Protein AF-A0A498LCX0-F1 (afdb_monomer)

Secondary structure (DSSP, 8-state):
-------PPP---THHHHHHHHHHHHHHHHHHHHHHHHHHHHHHHHHHHHHH---HHHHHHHHHHHHHHHHHHHHTT--GGGPPPEEEEETTTEEEEE-HHHHHHHTSHHHHGGGGSBTTGGGGGT-TT---BHHHHHH-

Solvent-accessible surface area (backbone atoms only — not comparable to full-atom values): 8426 Å² total; per-residue (Å²): 133,89,83,88,91,87,83,80,87,77,94,77,73,72,66,62,64,52,52,50,51,51,51,50,52,52,47,50,52,51,49,52,53,51,52,51,53,51,52,53,49,53,53,49,51,50,52,47,52,57,64,69,62,64,46,68,64,61,54,50,51,51,48,51,51,50,53,52,49,51,52,53,33,57,73,70,68,60,65,66,89,78,54,66,69,45,75,43,84,39,99,86,77,40,76,45,76,39,52,48,70,57,50,58,54,51,72,32,72,79,47,50,52,28,64,78,37,49,62,60,56,73,49,30,82,80,37,75,85,48,67,52,30,42,35,63,66,71,73,106

InterPro domains:
  IPR050135 Deoxyguanosinetriphosphate triphosphohydrolase-like [PTHR11373] (86-140)

Foldseek 3Di:
DDDDDDDDDDDDDPPPVVVVVCVVVVVVVVVVVVVVVVVVVVVVVVVVVVVVVPDVVVVVVVVVVVVVVVVVCVVVVVCQVPDAFDWDADPPPGTDTHRVVVVVVCPDPVNVVQQVAQPVPCVCVVPVVSRDTVNSVVRD

Mean predicted aligned error: 18.2 Å

Structure (mmCIF, N/CA/C/O backbone):
data_AF-A0A498LCX0-F1
#
_entry.id   AF-A0A498LCX0-F1
#
loop_
_atom_site.group_PDB
_atom_site.id
_atom_site.type_symbol
_atom_site.label_atom_id
_atom_site.label_alt_id
_atom_site.label_comp_id
_atom_site.label_asym_id
_atom_site.label_entity_id
_atom_site.label_seq_id
_atom_site.pdbx_PDB_ins_code
_atom_site.Cartn_x
_atom_site.Cartn_y
_atom_site.Cartn_z
_atom_site.occupancy
_atom_site.B_iso_or_equiv
_atom_site.auth_seq_id
_atom_site.auth_comp_id
_atom_site.auth_asym_id
_atom_site.auth_atom_id
_atom_site.pdbx_PDB_model_num
ATOM 1 N N . MET A 1 1 ? 71.811 16.532 -16.727 1.00 33.91 1 MET A N 1
ATOM 2 C CA . MET A 1 1 ? 72.214 17.073 -15.406 1.00 33.91 1 MET A CA 1
ATOM 3 C C . MET A 1 1 ? 70.921 17.521 -14.722 1.00 33.91 1 MET A C 1
ATOM 5 O O . MET A 1 1 ? 70.291 18.396 -15.290 1.00 33.91 1 MET A O 1
ATOM 9 N N . VAL A 1 2 ? 70.302 16.800 -13.764 1.00 31.77 2 VAL A N 1
ATOM 10 C CA . VAL A 1 2 ? 70.760 16.374 -12.404 1.00 31.77 2 VAL A CA 1
ATOM 11 C C . VAL A 1 2 ? 70.953 17.670 -11.576 1.00 31.77 2 VAL A C 1
ATOM 13 O O . VAL A 1 2 ? 71.726 18.496 -12.041 1.00 31.77 2 VAL A O 1
ATOM 16 N N . ILE A 1 3 ? 70.276 18.024 -10.459 1.00 35.06 3 ILE A N 1
ATOM 17 C CA . ILE A 1 3 ? 69.844 17.376 -9.178 1.00 35.06 3 ILE A CA 1
ATOM 18 C C . ILE A 1 3 ? 68.768 18.328 -8.537 1.00 35.06 3 ILE A C 1
ATOM 20 O O . ILE A 1 3 ? 68.949 19.533 -8.658 1.00 35.06 3 ILE A O 1
ATOM 24 N N . LEU A 1 4 ? 67.554 17.966 -8.072 1.00 35.47 4 LEU A N 1
ATOM 25 C CA . LEU A 1 4 ? 67.060 17.288 -6.837 1.00 35.47 4 LEU A CA 1
ATOM 26 C C . LEU A 1 4 ? 67.203 18.018 -5.457 1.00 35.47 4 LEU A C 1
ATOM 28 O O . LEU A 1 4 ? 68.308 18.256 -4.996 1.00 35.47 4 LEU A O 1
ATOM 32 N N . TRP A 1 5 ? 66.050 18.171 -4.763 1.00 34.03 5 TRP A N 1
ATOM 33 C CA . TRP A 1 5 ? 65.799 18.227 -3.288 1.00 34.03 5 TRP A CA 1
ATOM 34 C C . TRP A 1 5 ? 66.188 19.495 -2.480 1.00 34.03 5 TRP A C 1
ATOM 36 O O . TRP A 1 5 ? 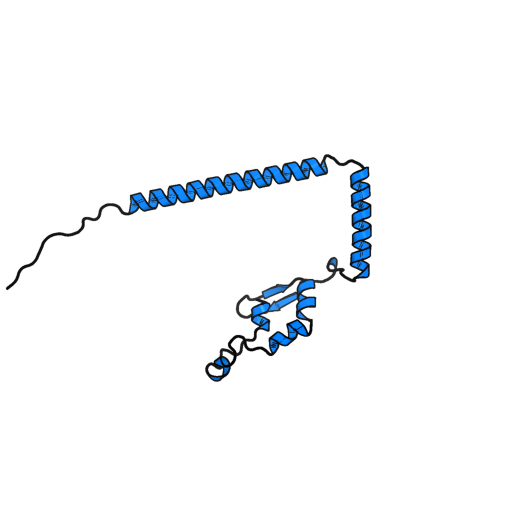67.245 20.058 -2.704 1.00 34.03 5 TRP A O 1
ATOM 46 N N . TRP A 1 6 ? 65.379 20.071 -1.566 1.00 32.50 6 TRP A N 1
ATOM 47 C CA . TRP A 1 6 ? 64.595 19.583 -0.395 1.00 32.50 6 TRP A CA 1
ATOM 48 C C . TRP A 1 6 ? 63.317 20.461 -0.227 1.00 32.50 6 TRP A C 1
ATOM 50 O O . TRP A 1 6 ? 63.342 21.618 -0.623 1.00 32.50 6 TRP A O 1
ATOM 60 N N . SER A 1 7 ? 62.168 20.059 0.328 1.00 33.84 7 SER A N 1
ATOM 61 C CA . SER A 1 7 ? 61.971 19.617 1.714 1.00 33.84 7 SER A CA 1
ATOM 62 C C . SER A 1 7 ? 60.513 19.151 1.919 1.00 33.84 7 SER A C 1
ATOM 64 O O . SER A 1 7 ? 59.589 19.712 1.329 1.00 33.84 7 SER A O 1
ATOM 66 N N . GLN A 1 8 ? 60.312 18.116 2.735 1.00 32.34 8 GLN A N 1
ATOM 67 C CA . GLN A 1 8 ? 59.015 17.492 3.033 1.00 32.34 8 GLN A CA 1
ATOM 68 C C . GLN A 1 8 ? 58.058 18.409 3.823 1.00 32.34 8 GLN A C 1
ATOM 70 O O . GLN A 1 8 ? 58.529 19.210 4.631 1.00 32.34 8 GLN A O 1
ATOM 75 N N . PRO A 1 9 ? 56.724 18.237 3.718 1.00 35.53 9 PRO A N 1
ATOM 76 C CA . PRO A 1 9 ? 55.822 18.708 4.758 1.00 35.53 9 PRO A CA 1
ATOM 77 C C . PRO A 1 9 ? 55.909 17.761 5.961 1.00 35.53 9 PRO A C 1
ATOM 79 O O . PRO A 1 9 ? 55.643 16.562 5.868 1.00 35.53 9 PRO A O 1
ATOM 82 N N . THR A 1 10 ? 56.313 18.319 7.096 1.00 35.12 10 THR A N 1
ATOM 83 C CA . THR A 1 10 ? 56.328 17.663 8.400 1.00 35.12 10 THR A CA 1
ATOM 84 C C . THR A 1 10 ? 54.924 17.239 8.814 1.00 35.12 10 THR A C 1
ATOM 86 O O . THR A 1 10 ? 53.976 18.023 8.776 1.00 35.12 10 THR A O 1
ATOM 89 N N . SER A 1 11 ? 54.811 15.996 9.272 1.00 44.16 11 SER A N 1
ATOM 90 C CA . SER A 1 11 ? 53.667 15.475 10.006 1.00 44.16 11 SER A CA 1
ATOM 91 C C . SER A 1 11 ? 53.486 16.247 11.316 1.00 44.16 11 SER A C 1
ATOM 93 O O . SER A 1 11 ? 54.164 15.968 12.304 1.00 44.16 11 SER A O 1
ATOM 95 N N . THR A 1 12 ? 52.562 17.201 11.352 1.00 39.94 12 THR A N 1
ATOM 96 C CA . THR A 1 12 ? 52.099 17.808 12.606 1.00 39.94 12 THR A CA 1
ATOM 97 C C . THR A 1 12 ? 50.582 17.959 12.596 1.00 39.94 12 THR A C 1
ATOM 99 O O . THR A 1 12 ? 50.030 18.908 12.056 1.00 39.94 12 THR A O 1
ATOM 102 N N . ASN A 1 13 ? 49.949 16.978 13.243 1.00 43.59 13 ASN A N 1
ATOM 103 C CA . ASN A 1 13 ? 48.717 17.071 14.024 1.00 43.59 13 ASN A CA 1
ATOM 104 C C . ASN A 1 13 ? 47.421 17.540 13.322 1.00 43.59 13 ASN A C 1
ATOM 106 O O . ASN A 1 13 ? 46.844 18.569 13.663 1.00 43.59 13 ASN A O 1
ATOM 110 N N . GLN A 1 14 ? 46.883 16.704 12.427 1.00 42.75 14 GLN A N 1
ATOM 111 C CA . GLN A 1 14 ? 45.468 16.773 12.011 1.00 42.75 14 GLN A CA 1
ATOM 112 C C . GLN A 1 14 ? 44.489 16.389 13.147 1.00 42.75 14 GLN A C 1
ATOM 114 O O . GLN A 1 14 ? 43.325 16.782 13.124 1.00 42.75 14 GLN A O 1
ATOM 119 N N . ASN A 1 15 ? 44.976 15.731 14.208 1.00 44.00 15 ASN A N 1
ATOM 120 C CA . ASN A 1 15 ? 44.138 15.224 15.299 1.00 44.00 15 ASN A CA 1
ATOM 121 C C . ASN A 1 15 ? 43.538 16.318 16.200 1.00 44.00 15 ASN A C 1
ATOM 123 O O . ASN A 1 15 ? 42.569 16.056 16.905 1.00 44.00 15 ASN A O 1
ATOM 127 N N . THR A 1 16 ? 44.082 17.538 16.237 1.00 48.31 16 THR A N 1
ATOM 128 C CA . THR A 1 16 ? 43.598 18.589 17.157 1.00 48.31 16 THR A CA 1
ATOM 129 C C . THR A 1 16 ? 42.391 19.370 16.634 1.00 48.31 16 THR A C 1
ATOM 131 O O . THR A 1 16 ? 41.561 19.792 17.434 1.00 48.31 16 THR A O 1
ATOM 134 N N . SER A 1 17 ? 42.240 19.533 15.316 1.00 46.75 17 SER A N 1
ATOM 135 C CA . SER A 1 17 ? 41.090 20.235 14.717 1.00 46.75 17 SER A CA 1
ATOM 136 C C . SER A 1 17 ? 39.864 19.339 14.517 1.00 46.75 17 SER A C 1
ATOM 138 O O . SER A 1 17 ? 38.740 19.835 14.581 1.00 46.75 17 SER A O 1
ATOM 140 N N . GLU A 1 18 ? 40.067 18.035 14.307 1.00 49.56 18 GLU A N 1
ATOM 141 C CA . GLU A 1 18 ? 38.978 17.047 14.251 1.00 49.56 18 GLU A CA 1
ATOM 142 C C . GLU A 1 18 ? 38.424 16.756 15.651 1.00 49.56 18 GLU A C 1
ATOM 144 O O . GLU A 1 18 ? 37.213 16.827 15.837 1.00 49.56 18 GLU A O 1
ATOM 149 N N . ASN A 1 19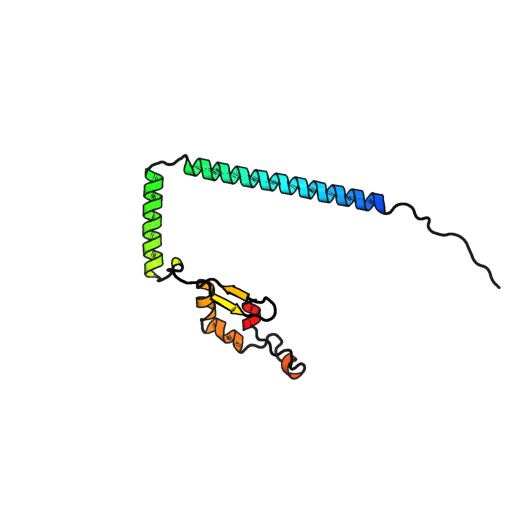 ? 39.286 16.609 16.670 1.00 40.91 19 ASN A N 1
ATOM 150 C CA . ASN A 1 19 ? 38.832 16.471 18.060 1.00 40.91 19 ASN A CA 1
ATOM 151 C C . ASN A 1 19 ? 38.038 17.695 18.547 1.00 40.91 19 ASN A C 1
ATOM 153 O O . ASN A 1 19 ? 37.072 17.539 19.286 1.00 40.91 19 ASN A O 1
ATOM 157 N N . PHE A 1 20 ? 38.401 18.915 18.133 1.00 42.06 20 PHE A N 1
ATOM 158 C CA . PHE A 1 20 ? 37.664 20.117 18.538 1.00 42.06 20 PHE A CA 1
ATOM 159 C C . PHE A 1 20 ? 36.255 20.155 17.918 1.00 42.06 20 PHE A C 1
ATOM 161 O O . PHE A 1 20 ? 35.275 20.376 18.629 1.00 42.06 20 PHE A O 1
ATOM 168 N N . ARG A 1 21 ? 36.129 19.828 16.622 1.00 52.94 21 ARG A N 1
ATOM 169 C CA . ARG A 1 21 ? 34.832 19.726 15.929 1.00 52.94 21 ARG A CA 1
ATOM 170 C C . ARG A 1 21 ? 33.960 18.590 16.462 1.00 52.94 21 ARG A C 1
ATOM 172 O O . ARG A 1 21 ? 32.779 18.814 16.706 1.00 52.94 21 ARG A O 1
ATOM 179 N N . GLU A 1 22 ? 34.533 17.418 16.733 1.00 51.81 22 GLU A N 1
ATOM 180 C CA . GLU A 1 22 ? 33.804 16.304 17.350 1.00 51.81 22 GLU A CA 1
ATOM 181 C C . GLU A 1 22 ? 33.343 16.644 18.771 1.00 51.81 22 GLU A C 1
ATOM 183 O O . GLU A 1 22 ? 32.230 16.294 19.159 1.00 51.81 22 GLU A O 1
ATOM 188 N N . THR A 1 23 ? 34.141 17.377 19.558 1.00 54.91 23 THR A N 1
ATOM 189 C CA . THR A 1 23 ? 33.706 17.823 20.891 1.00 54.91 23 THR A CA 1
ATOM 190 C C . THR A 1 23 ? 32.593 18.868 20.836 1.00 54.91 23 THR A C 1
ATOM 192 O O . THR A 1 23 ? 31.696 18.816 21.680 1.00 54.91 23 THR A O 1
ATOM 195 N N . GLU A 1 24 ? 32.584 19.762 19.842 1.00 56.00 24 GLU A N 1
ATOM 196 C CA . GLU A 1 24 ? 31.497 20.726 19.633 1.00 56.00 24 GLU A CA 1
ATOM 197 C C . GLU A 1 24 ? 30.217 20.054 19.124 1.00 56.00 24 GLU A C 1
ATOM 199 O O . GLU A 1 24 ? 29.150 20.297 19.687 1.00 56.00 24 GLU A O 1
ATOM 204 N N . GLU A 1 25 ? 30.298 19.145 18.148 1.00 56.47 25 GLU A N 1
ATOM 205 C CA . GLU A 1 25 ? 29.143 18.376 17.659 1.00 56.47 25 GLU A CA 1
ATOM 206 C C . GLU A 1 25 ? 28.582 17.443 18.738 1.00 56.47 25 GLU A C 1
ATOM 208 O O . GLU A 1 25 ? 27.367 17.336 18.924 1.00 56.47 25 GLU A O 1
ATOM 213 N N . MET A 1 26 ? 29.452 16.809 19.524 1.00 50.56 26 MET A N 1
ATOM 214 C CA . MET A 1 26 ? 29.050 15.955 20.635 1.00 50.56 26 MET A CA 1
ATOM 215 C C . MET A 1 26 ? 28.494 16.777 21.812 1.00 50.56 26 MET A C 1
ATOM 217 O O . MET A 1 26 ? 27.605 16.296 22.518 1.00 50.56 26 MET A O 1
ATOM 221 N N . SER A 1 27 ? 28.948 18.021 22.009 1.00 56.53 27 SER A N 1
ATOM 222 C CA . SER A 1 27 ? 28.381 18.981 22.970 1.00 56.53 27 SER A CA 1
ATOM 223 C C . SER A 1 27 ? 27.000 19.479 22.522 1.00 56.53 27 SER A C 1
ATOM 225 O O . SER A 1 27 ? 26.040 19.391 23.288 1.00 56.53 27 SER A O 1
ATOM 227 N N . GLN A 1 28 ? 26.844 19.864 21.252 1.00 56.34 28 GLN A N 1
ATOM 228 C CA . GLN A 1 28 ? 25.564 20.266 20.657 1.00 56.34 28 GLN A CA 1
ATOM 229 C C . GLN A 1 28 ? 24.559 19.100 20.607 1.00 56.34 28 GLN A C 1
ATOM 231 O O . GLN A 1 28 ? 23.380 19.281 20.917 1.00 56.34 28 GLN A O 1
ATOM 236 N N . SER A 1 29 ? 25.008 17.873 20.322 1.00 56.56 29 SER A N 1
ATOM 237 C CA . SER A 1 29 ? 24.195 16.647 20.394 1.00 56.56 29 SER A CA 1
ATOM 238 C C . SER A 1 29 ? 23.733 16.349 21.825 1.00 56.56 29 SER A C 1
ATOM 240 O O . SER A 1 29 ? 22.587 15.961 22.052 1.00 56.56 29 SER A O 1
ATOM 242 N N . LYS A 1 30 ? 24.593 16.564 22.829 1.00 58.94 30 LYS A N 1
ATOM 243 C CA . LYS A 1 30 ? 24.223 16.421 24.248 1.00 58.94 30 LYS A CA 1
ATOM 244 C C . LYS A 1 30 ? 23.241 17.507 24.687 1.00 58.94 30 LYS A C 1
ATOM 246 O O . LYS A 1 30 ? 22.301 17.210 25.422 1.00 58.94 30 LYS A O 1
ATOM 251 N N . GLN A 1 31 ? 23.425 18.735 24.213 1.00 58.16 31 GLN A N 1
ATOM 252 C CA . GLN A 1 31 ? 22.577 19.874 24.548 1.00 58.16 31 GLN A CA 1
ATOM 253 C C . GLN A 1 31 ? 21.183 19.735 23.920 1.00 58.16 31 GLN A C 1
ATOM 255 O O . GLN A 1 31 ? 20.195 19.837 24.637 1.00 58.16 31 GLN A O 1
ATOM 260 N N . THR A 1 32 ? 21.089 19.347 22.645 1.00 59.62 32 THR A N 1
ATOM 261 C CA . THR A 1 32 ? 19.813 19.044 21.964 1.00 59.62 32 THR A CA 1
ATOM 262 C C . THR A 1 32 ? 19.081 17.848 22.580 1.00 59.62 32 THR A C 1
ATOM 264 O O . THR A 1 32 ? 17.870 17.914 22.791 1.00 59.62 32 THR A O 1
ATOM 267 N N . LYS A 1 33 ? 19.795 16.776 22.957 1.00 62.78 33 LYS A N 1
ATOM 268 C CA . LYS A 1 33 ? 19.211 15.628 23.681 1.00 62.78 33 LYS A CA 1
ATOM 269 C C . LYS A 1 33 ? 18.674 16.013 25.061 1.00 62.78 33 LYS A C 1
ATOM 271 O O . LYS A 1 33 ? 17.604 15.541 25.441 1.00 62.78 33 LYS A O 1
ATOM 276 N N . LYS A 1 34 ? 19.379 16.884 25.792 1.00 69.44 34 LYS A N 1
ATOM 277 C CA . LYS A 1 34 ? 18.917 17.431 27.077 1.00 69.44 34 LYS A CA 1
ATO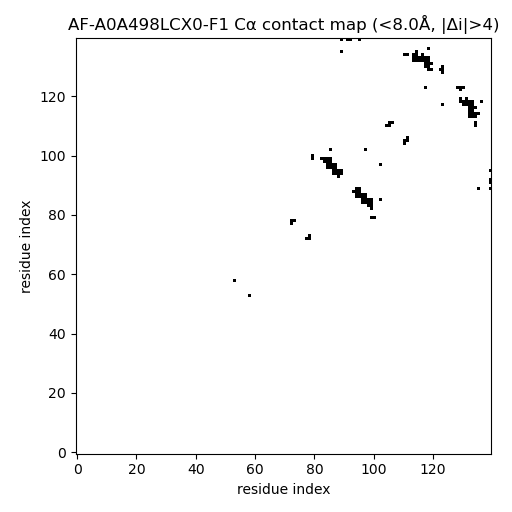M 278 C C . LYS A 1 34 ? 17.650 18.270 26.887 1.00 69.44 34 LYS A C 1
ATOM 280 O O . LYS A 1 34 ? 16.652 18.016 27.550 1.00 69.44 34 LYS A O 1
ATOM 285 N N . THR A 1 35 ? 17.638 19.156 25.891 1.00 73.31 35 THR A N 1
ATOM 286 C CA . THR A 1 35 ? 16.470 19.980 25.550 1.00 73.31 35 THR A CA 1
ATOM 287 C C . THR A 1 35 ? 15.253 19.139 25.146 1.00 73.31 35 THR A C 1
ATOM 289 O O . THR A 1 35 ? 14.138 19.442 25.566 1.00 73.31 35 THR A O 1
ATOM 292 N N . LEU A 1 36 ? 15.430 18.056 24.382 1.00 71.56 36 LEU A N 1
ATOM 293 C CA . LEU A 1 36 ? 14.340 17.138 24.013 1.00 71.56 36 LEU A CA 1
ATOM 294 C C . LEU A 1 36 ? 13.759 16.389 25.222 1.00 71.56 36 LEU A C 1
ATOM 296 O O . LEU A 1 36 ? 12.546 16.175 25.293 1.00 71.56 36 LEU A O 1
ATOM 300 N N . ALA A 1 37 ? 14.604 16.004 26.181 1.00 78.50 37 ALA A N 1
ATOM 301 C CA . ALA A 1 37 ? 14.157 15.376 27.422 1.00 78.50 37 ALA A CA 1
ATOM 302 C C . ALA A 1 37 ? 13.323 16.344 28.281 1.00 78.50 37 ALA A C 1
ATOM 304 O O . ALA A 1 37 ? 12.292 15.945 28.825 1.00 78.50 37 ALA A O 1
ATOM 305 N N . ASP A 1 38 ? 13.712 17.620 28.324 1.00 79.50 38 ASP A N 1
ATOM 306 C CA . ASP A 1 38 ? 12.977 18.669 29.038 1.00 79.50 38 ASP A CA 1
ATOM 307 C C . ASP A 1 38 ? 11.600 18.935 28.401 1.00 79.50 38 ASP A C 1
ATOM 309 O O . ASP A 1 38 ? 10.591 19.005 29.106 1.00 79.50 38 ASP A O 1
ATOM 313 N N . HIS A 1 39 ? 11.519 18.976 27.063 1.00 78.38 39 HIS A N 1
ATOM 314 C CA . HIS A 1 39 ? 10.240 19.097 26.345 1.00 78.38 39 HIS A CA 1
ATOM 315 C C . HIS A 1 39 ? 9.326 17.892 26.599 1.00 78.38 39 HIS A C 1
ATOM 317 O O . HIS A 1 39 ? 8.130 18.053 26.838 1.00 78.38 39 HIS A O 1
ATOM 323 N N . ARG A 1 40 ? 9.883 16.674 26.604 1.00 79.88 40 ARG A N 1
ATOM 324 C CA . ARG A 1 40 ? 9.128 15.454 26.921 1.00 79.88 40 ARG A CA 1
ATOM 325 C C . ARG A 1 40 ? 8.547 15.503 28.333 1.00 79.88 40 ARG A C 1
ATOM 327 O O . ARG A 1 40 ? 7.404 15.093 28.524 1.00 79.88 40 ARG A O 1
ATOM 334 N N . LYS A 1 41 ? 9.317 16.006 29.299 1.00 84.69 41 LYS A N 1
ATOM 335 C CA . LYS A 1 41 ? 8.875 16.161 30.686 1.00 84.69 41 LYS A CA 1
ATOM 336 C C . LYS A 1 41 ? 7.763 17.206 30.803 1.00 84.69 41 LYS A C 1
ATOM 338 O O . LYS A 1 41 ? 6.719 16.904 31.364 1.00 84.69 41 LYS A O 1
ATOM 343 N N . SER A 1 42 ? 7.918 18.363 30.158 1.00 82.62 42 SER A N 1
ATOM 344 C CA . SER A 1 42 ? 6.879 19.402 30.118 1.00 82.62 42 SER A CA 1
ATOM 345 C C . SER A 1 42 ? 5.563 18.903 29.501 1.00 82.62 42 SER A C 1
ATOM 347 O O . SER A 1 42 ? 4.489 19.178 30.031 1.00 82.62 42 SER A O 1
ATOM 349 N N . LEU A 1 43 ? 5.623 18.094 28.436 1.00 82.81 43 LEU A N 1
ATOM 350 C CA . LEU A 1 43 ? 4.435 17.464 27.845 1.00 82.81 43 LEU A CA 1
ATOM 351 C C . LEU A 1 43 ? 3.774 16.443 28.779 1.00 82.81 43 LEU A C 1
ATOM 353 O O . LEU A 1 43 ? 2.549 16.336 28.805 1.00 82.81 43 LEU A O 1
ATOM 357 N N . GLN A 1 44 ? 4.567 15.687 29.542 1.00 86.44 44 GLN A N 1
ATOM 358 C CA . GLN A 1 44 ? 4.046 14.760 30.547 1.00 86.44 44 GLN A CA 1
ATOM 359 C C . GLN A 1 44 ? 3.378 15.504 31.704 1.00 86.44 44 GLN A C 1
ATOM 361 O O . GLN A 1 44 ? 2.307 15.090 32.137 1.00 86.44 44 GLN A O 1
ATOM 366 N N . ASP A 1 45 ? 3.957 16.618 32.144 1.00 85.44 45 ASP A N 1
ATOM 367 C CA . ASP A 1 45 ? 3.397 17.464 33.197 1.00 85.44 45 ASP A CA 1
ATOM 368 C C . ASP A 1 45 ? 2.099 18.148 32.736 1.00 85.44 45 ASP A C 1
ATOM 370 O O . ASP A 1 45 ? 1.129 18.186 33.488 1.00 85.44 45 ASP A O 1
ATOM 374 N N . LEU A 1 46 ? 2.019 18.595 31.476 1.00 79.38 46 LEU A N 1
ATOM 375 C CA . LEU A 1 46 ? 0.780 19.112 30.877 1.00 79.38 46 LEU A CA 1
ATOM 376 C C . LEU A 1 46 ? -0.297 18.034 30.756 1.00 79.38 46 LEU A C 1
ATOM 378 O O . LEU A 1 46 ? -1.454 18.273 31.095 1.00 79.38 46 LEU A O 1
ATOM 382 N N . LYS A 1 47 ? 0.078 16.833 30.304 1.00 82.38 47 LYS A N 1
ATOM 383 C CA . LYS A 1 47 ? -0.838 15.691 30.238 1.00 82.38 47 LYS A CA 1
ATOM 384 C C . LYS A 1 47 ? -1.358 15.326 31.628 1.00 82.38 47 LYS A C 1
ATOM 386 O O . LYS A 1 47 ? -2.550 15.096 31.790 1.00 82.38 47 LYS A O 1
ATOM 391 N N . LYS A 1 48 ? -0.477 15.322 32.627 1.00 82.06 48 LYS A N 1
ATOM 392 C CA . LYS A 1 48 ? -0.816 15.047 34.021 1.00 82.06 48 LYS A CA 1
ATOM 393 C C . LYS A 1 48 ? -1.710 16.137 34.611 1.00 82.06 48 LYS A C 1
ATOM 395 O O . LYS A 1 48 ? -2.719 15.806 35.210 1.00 82.06 48 LYS A O 1
ATOM 400 N N . SER A 1 49 ? -1.410 17.413 34.371 1.00 73.88 49 SER A N 1
ATOM 401 C CA . SER A 1 49 ? -2.252 18.544 34.785 1.00 73.88 49 SER A CA 1
ATOM 402 C C . SER A 1 49 ? -3.645 18.477 34.148 1.00 73.88 49 SER A C 1
ATOM 404 O O . SER A 1 49 ? -4.649 18.699 34.822 1.00 73.88 49 SER A O 1
ATOM 406 N N . TYR A 1 50 ? -3.724 18.083 32.876 1.00 65.69 50 TYR A N 1
ATOM 407 C CA . TYR A 1 50 ? -4.990 17.822 32.197 1.00 65.69 50 TYR A CA 1
ATOM 408 C C . TYR A 1 50 ? -5.752 16.646 32.833 1.00 65.69 50 TYR A C 1
ATOM 410 O O . TYR A 1 50 ? -6.946 16.762 33.104 1.00 65.69 50 TYR A O 1
ATOM 418 N N . GLU A 1 51 ? -5.069 15.540 33.138 1.00 70.31 51 GLU A N 1
ATOM 419 C CA . GLU A 1 51 ? -5.653 14.357 33.787 1.00 70.31 51 GLU A CA 1
ATOM 420 C C . GLU A 1 51 ? -6.048 14.591 35.261 1.00 70.31 51 GLU A C 1
ATOM 422 O O . GLU A 1 51 ? -7.001 13.976 35.739 1.00 70.31 51 GLU A O 1
ATOM 427 N N . GLU A 1 52 ? -5.363 15.486 35.976 1.00 69.12 52 GLU A N 1
ATOM 428 C CA . GLU A 1 52 ? -5.670 15.903 37.354 1.00 69.12 52 GLU A CA 1
ATOM 429 C C . GLU A 1 52 ? -6.829 16.908 37.406 1.00 69.12 52 GLU A C 1
ATOM 431 O O . GLU A 1 52 ? -7.617 16.888 38.350 1.00 6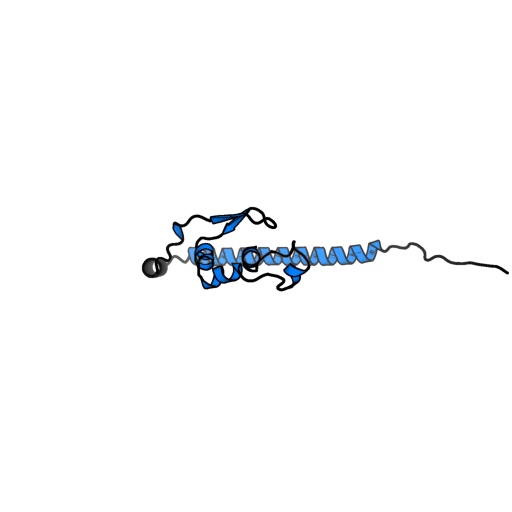9.12 52 GLU A O 1
ATOM 436 N N . SER A 1 53 ? -7.016 17.715 36.356 1.00 62.62 53 SER A N 1
ATOM 437 C CA . SER A 1 53 ? -8.135 18.660 36.195 1.00 62.62 53 SER A CA 1
ATOM 438 C C . SER A 1 53 ? -9.481 17.995 35.874 1.00 62.62 53 SER A C 1
ATOM 440 O O . SER A 1 53 ? -10.320 18.592 35.204 1.00 62.62 53 SER A O 1
ATOM 442 N N . LYS A 1 54 ? -9.672 16.750 36.328 1.00 58.34 54 LYS A N 1
ATOM 443 C CA . LYS A 1 54 ? -10.785 15.820 36.082 1.00 58.34 54 LYS A CA 1
ATOM 444 C C . LYS A 1 54 ? -12.142 16.345 36.591 1.00 58.34 54 LYS A C 1
ATOM 446 O O . LYS A 1 54 ? -12.852 15.671 37.331 1.00 58.34 54 LYS A O 1
ATOM 451 N N . GLU A 1 55 ? -12.547 17.529 36.152 1.00 70.69 55 GLU A N 1
ATOM 452 C CA . GLU A 1 55 ? -13.892 18.056 36.298 1.00 70.69 55 GLU A CA 1
ATOM 453 C C . GLU A 1 55 ? -14.860 17.035 35.682 1.00 70.69 55 GLU A C 1
ATOM 455 O O . GLU A 1 55 ? -14.677 16.632 34.524 1.00 70.69 55 GLU A O 1
ATOM 460 N N . PRO A 1 56 ? -15.860 16.560 36.444 1.00 65.38 56 PRO A N 1
ATOM 461 C CA . PRO A 1 56 ? -16.787 15.533 35.974 1.00 65.38 56 PRO A CA 1
ATOM 462 C C . PRO A 1 56 ? -17.510 15.961 34.688 1.00 65.38 56 PR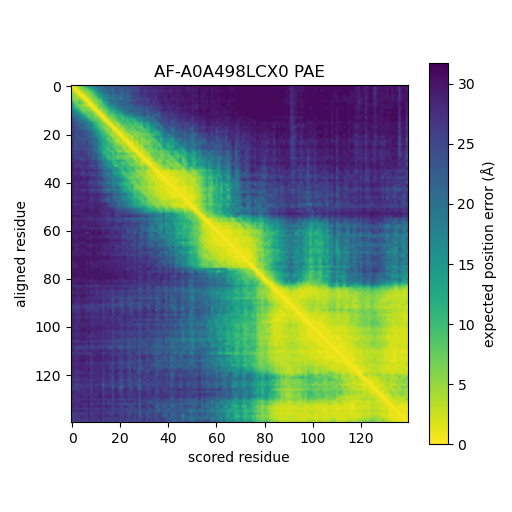O A C 1
ATOM 464 O O . PRO A 1 56 ? -17.798 15.119 33.841 1.00 65.38 56 PRO A O 1
ATOM 467 N N . GLU A 1 57 ? -17.702 17.266 34.485 1.00 72.25 57 GLU A N 1
ATOM 468 C CA . GLU A 1 57 ? -18.296 17.845 33.277 1.00 72.25 57 GLU A CA 1
ATOM 469 C C . GLU A 1 57 ? -17.435 17.627 32.023 1.00 72.25 57 GLU A C 1
ATOM 471 O O . GLU A 1 57 ? -17.943 17.206 30.986 1.00 72.25 57 GLU A O 1
ATOM 476 N N . LYS A 1 58 ? -16.111 17.814 32.105 1.00 73.69 58 LYS A N 1
ATOM 477 C CA . LYS A 1 58 ? -15.201 17.563 30.971 1.00 73.69 58 LYS A CA 1
ATOM 478 C C . LYS A 1 58 ? -15.128 16.081 30.618 1.00 73.69 58 LYS A C 1
ATOM 480 O O . LYS A 1 58 ? -15.012 15.736 29.444 1.00 73.69 58 LYS A O 1
ATOM 485 N N . GLN A 1 59 ? -15.229 15.203 31.616 1.00 73.69 59 GLN A N 1
ATOM 486 C CA . GLN A 1 59 ? -15.302 13.757 31.395 1.00 73.69 59 GLN A CA 1
ATOM 487 C C . GLN A 1 59 ? -16.618 13.355 30.719 1.00 73.69 59 GLN A C 1
ATOM 489 O O . GLN A 1 59 ? -16.595 12.536 29.803 1.00 73.69 59 GLN A O 1
ATOM 494 N N . GLN A 1 60 ? -17.742 13.958 31.121 1.00 81.19 60 GLN A N 1
ATOM 495 C CA . GLN A 1 60 ? -19.037 13.763 30.464 1.00 81.19 60 GLN A CA 1
ATOM 496 C C . GLN A 1 60 ? -19.008 14.247 29.012 1.00 81.19 60 GLN A C 1
ATOM 498 O O . GLN A 1 60 ? -19.394 13.498 28.119 1.00 81.19 60 GLN A O 1
ATOM 503 N N . ILE A 1 61 ? -18.479 15.446 28.754 1.00 85.12 61 ILE A N 1
ATOM 504 C CA . ILE A 1 61 ? -18.331 15.987 27.394 1.00 85.12 61 ILE A CA 1
ATOM 505 C C . ILE A 1 61 ? -17.430 15.083 26.546 1.00 85.12 61 ILE A C 1
ATOM 507 O O . ILE A 1 61 ? -17.775 14.746 25.418 1.00 85.12 61 ILE A O 1
ATOM 511 N N . TRP A 1 62 ? -16.297 14.637 27.092 1.00 79.44 62 TRP A N 1
ATOM 512 C CA . TRP A 1 62 ? -15.404 13.703 26.406 1.00 79.44 62 TRP A CA 1
ATOM 513 C C . TRP A 1 62 ? -16.089 12.376 26.071 1.00 79.44 62 TRP A C 1
ATOM 515 O O . TRP A 1 62 ? -15.845 11.810 25.005 1.00 79.44 62 TRP A O 1
ATOM 525 N N . GLN A 1 63 ? -16.957 11.887 26.959 1.00 85.12 63 GLN A N 1
ATOM 526 C CA . GLN A 1 63 ? -17.722 10.670 26.724 1.00 85.12 63 GLN A CA 1
ATOM 527 C C . GLN A 1 63 ? -18.766 10.863 25.618 1.00 85.12 63 GLN A C 1
ATOM 529 O O . GLN A 1 63 ? -18.826 10.042 24.709 1.00 85.12 63 GLN A O 1
ATOM 534 N N . ILE A 1 64 ? -19.496 11.982 25.623 1.00 90.00 64 ILE A N 1
ATOM 535 C CA . ILE A 1 64 ? -20.452 12.335 24.561 1.00 90.00 64 ILE A CA 1
ATOM 536 C C . ILE A 1 64 ? -19.740 12.434 23.207 1.00 90.00 64 ILE A C 1
ATOM 538 O O . ILE A 1 64 ? -20.166 11.813 22.238 1.00 90.00 64 ILE A O 1
ATOM 542 N N . ILE A 1 65 ? -18.611 13.150 23.146 1.00 90.44 65 ILE A N 1
ATOM 543 C CA . ILE A 1 65 ? -17.817 13.294 21.918 1.00 90.44 65 ILE A CA 1
ATOM 544 C C . ILE A 1 65 ? -17.335 11.929 21.421 1.00 90.44 65 ILE A C 1
ATOM 546 O O . ILE A 1 65 ? -17.415 11.641 20.227 1.00 90.44 65 ILE A O 1
ATOM 550 N N . LYS A 1 66 ? -16.839 11.068 22.318 1.00 89.62 66 LYS A N 1
ATOM 551 C CA . LYS A 1 66 ? -16.455 9.699 21.956 1.00 89.62 66 LYS A CA 1
ATOM 552 C C . LYS A 1 66 ? -17.623 8.929 21.357 1.00 89.62 66 LYS A C 1
ATOM 554 O O . LYS A 1 66 ? -17.434 8.290 20.326 1.00 89.62 66 LYS A O 1
ATOM 559 N N . ASP A 1 67 ? -18.789 8.980 21.987 1.00 89.62 67 ASP A N 1
ATOM 560 C CA . ASP A 1 67 ? -19.963 8.226 21.555 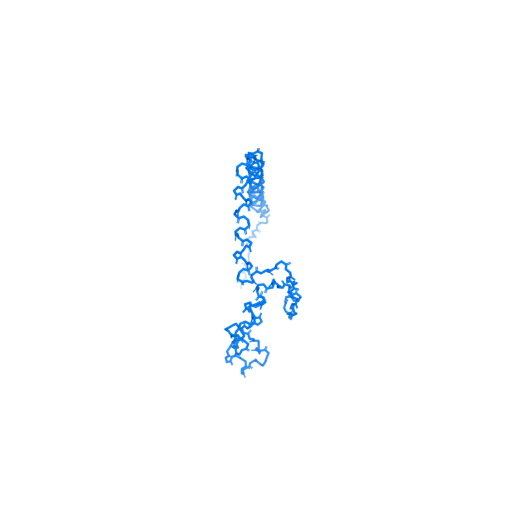1.00 89.62 67 ASP A CA 1
ATOM 561 C C . ASP A 1 67 ? -20.461 8.722 20.186 1.00 89.62 67 ASP A C 1
ATOM 563 O O . ASP A 1 67 ? -20.730 7.914 19.296 1.00 89.62 67 ASP A O 1
ATOM 567 N N . GLU A 1 68 ? -20.475 10.037 19.952 1.00 89.56 68 GLU A N 1
ATOM 568 C CA . GLU A 1 68 ? -20.805 10.610 18.642 1.00 89.56 68 GLU A CA 1
ATOM 569 C C . GLU A 1 68 ? -19.795 10.215 17.559 1.00 89.56 68 GLU A C 1
ATOM 571 O O . GLU A 1 68 ? -20.181 9.793 16.464 1.00 89.56 68 GLU A O 1
ATOM 576 N N . LEU A 1 69 ? -18.495 10.284 17.861 1.00 84.31 69 LEU A N 1
ATOM 577 C CA . LEU A 1 69 ? -17.453 9.847 16.934 1.00 84.31 69 LEU A CA 1
ATOM 578 C C . LEU A 1 69 ? -17.583 8.357 16.609 1.00 84.31 69 LEU A C 1
ATOM 580 O O . LEU A 1 69 ? -17.441 7.975 15.449 1.00 84.31 69 LEU A O 1
ATOM 584 N N . GLN A 1 70 ? -17.902 7.520 17.597 1.00 81.44 70 GLN A N 1
ATOM 585 C CA . GLN A 1 70 ? -18.158 6.093 17.391 1.00 81.44 70 GLN A CA 1
ATOM 586 C C . GLN A 1 70 ? -19.353 5.860 16.458 1.00 81.44 70 GLN A C 1
ATOM 588 O O . GLN A 1 70 ? -19.267 5.042 15.539 1.00 81.44 70 GLN A O 1
ATOM 593 N N . VAL A 1 71 ? -20.448 6.611 16.625 1.00 85.75 71 VAL A N 1
ATOM 594 C CA . VAL A 1 71 ? -21.615 6.547 15.727 1.00 85.75 71 VAL A CA 1
ATOM 595 C C . VAL A 1 71 ? -21.235 6.935 14.298 1.00 85.75 71 VAL A C 1
ATOM 597 O O . VAL A 1 71 ? -21.608 6.238 13.351 1.00 85.75 71 VAL A O 1
ATOM 600 N N . ILE A 1 72 ? -20.467 8.012 14.124 1.00 82.38 72 ILE A N 1
ATOM 601 C CA . ILE A 1 72 ? -20.011 8.476 12.808 1.00 82.38 72 ILE A CA 1
ATOM 602 C C . ILE A 1 72 ? -19.097 7.435 12.152 1.00 82.38 72 ILE A C 1
ATOM 604 O O . ILE A 1 72 ? -19.314 7.067 10.997 1.00 82.38 72 ILE A O 1
ATOM 608 N N . LEU A 1 73 ? -18.108 6.914 12.878 1.00 79.25 73 LEU A N 1
ATOM 609 C CA . LEU A 1 73 ? -17.189 5.891 12.371 1.00 79.25 73 LEU A CA 1
ATOM 610 C C . LEU A 1 73 ? -17.941 4.630 11.932 1.00 79.25 73 LEU A C 1
ATOM 612 O O . LEU A 1 73 ? -17.702 4.113 10.838 1.00 79.25 73 LEU A O 1
ATOM 616 N N . LYS A 1 74 ? -18.917 4.189 12.733 1.00 79.19 74 LYS A N 1
ATOM 617 C CA . LYS A 1 74 ? -19.773 3.043 12.414 1.00 79.19 74 LYS A CA 1
ATOM 618 C C . LYS A 1 74 ? -20.663 3.304 11.197 1.00 79.19 74 LYS A C 1
ATOM 620 O O . LYS A 1 74 ? -20.808 2.421 10.356 1.00 79.19 74 LYS A O 1
ATOM 625 N N . LYS A 1 75 ? -21.206 4.520 11.052 1.00 79.56 75 LYS A N 1
ATOM 626 C CA . LYS A 1 75 ? -22.007 4.940 9.887 1.00 79.56 75 LYS A CA 1
ATOM 627 C C . LYS A 1 75 ? -21.226 4.818 8.577 1.00 79.56 75 LYS A C 1
ATOM 629 O O . LYS A 1 75 ? -21.791 4.396 7.574 1.00 79.56 75 LYS A O 1
ATOM 634 N N . TYR A 1 76 ? -19.935 5.144 8.592 1.00 74.94 76 TYR A N 1
ATOM 635 C CA . TYR A 1 76 ? -19.064 5.012 7.420 1.00 74.94 76 TYR A CA 1
ATOM 636 C C . TYR A 1 76 ? -18.387 3.639 7.302 1.00 74.94 76 TYR A C 1
ATOM 638 O O . TYR A 1 76 ? -17.554 3.451 6.420 1.00 74.94 76 TYR A O 1
ATOM 646 N N . SER A 1 77 ? -18.737 2.667 8.158 1.00 68.25 77 SER A N 1
ATOM 647 C CA . SER A 1 77 ? -18.077 1.351 8.217 1.00 68.25 77 SER A CA 1
ATOM 648 C C . SER A 1 77 ? -16.546 1.453 8.337 1.00 68.25 77 SER A C 1
ATOM 650 O O . SER A 1 77 ? -15.807 0.578 7.880 1.00 68.25 77 SER A O 1
ATOM 652 N N . LEU A 1 78 ? -16.054 2.533 8.953 1.00 64.38 78 LEU A N 1
ATOM 653 C CA . LEU A 1 78 ? -14.636 2.787 9.205 1.00 64.38 78 LEU A CA 1
ATOM 654 C C . LEU A 1 78 ? -14.224 2.129 10.525 1.00 64.38 78 LEU A C 1
ATOM 656 O O . LEU A 1 78 ? -13.663 2.771 11.409 1.00 64.38 78 LEU A O 1
ATOM 660 N N . ASP A 1 79 ? -14.536 0.844 10.678 1.00 62.88 79 ASP A N 1
ATOM 661 C CA . ASP A 1 79 ? -14.180 0.088 11.874 1.00 62.88 79 ASP A CA 1
ATOM 662 C C . ASP A 1 79 ? -12.863 -0.663 11.637 1.00 62.88 79 ASP A C 1
ATOM 664 O O . ASP A 1 79 ? -12.820 -1.861 11.361 1.00 62.88 79 ASP A O 1
ATOM 668 N N . PHE A 1 80 ? -11.756 0.081 11.686 1.00 65.62 80 PHE A N 1
ATOM 669 C CA . PHE A 1 80 ? -10.405 -0.470 11.501 1.00 65.62 80 PHE A CA 1
ATOM 670 C C . PHE A 1 80 ? -9.918 -1.287 12.703 1.00 65.62 80 PHE A C 1
ATOM 672 O O . PHE A 1 80 ? -8.879 -1.932 12.620 1.00 65.62 80 PHE A O 1
ATOM 679 N N . SER A 1 81 ? -10.666 -1.282 13.812 1.00 64.44 81 SER A N 1
ATOM 680 C CA . SER A 1 81 ? -10.311 -1.979 15.053 1.00 64.44 81 SER A CA 1
ATOM 681 C C . SER A 1 81 ? -10.262 -3.504 14.900 1.00 64.44 81 SER A C 1
ATOM 683 O O . SER A 1 81 ? -9.594 -4.187 15.675 1.00 64.44 81 SER A O 1
ATOM 685 N N . LYS A 1 82 ? -10.963 -4.040 13.893 1.00 64.62 82 LYS A N 1
ATOM 686 C CA . LYS A 1 82 ? -11.157 -5.480 13.688 1.00 64.62 82 LYS A CA 1
ATOM 687 C C . LYS A 1 82 ? -10.325 -6.068 12.552 1.00 64.62 82 LYS A C 1
ATOM 689 O O . LYS A 1 82 ? -10.291 -7.287 12.389 1.00 64.62 82 LYS A O 1
ATOM 694 N N . GLU A 1 83 ? -9.689 -5.228 11.745 1.00 71.50 83 GLU A N 1
ATOM 695 C CA . GLU A 1 83 ? -8.973 -5.674 10.557 1.00 71.50 83 GLU A CA 1
ATOM 696 C C . GLU A 1 83 ? -7.503 -5.961 10.898 1.00 71.50 83 GLU A C 1
ATOM 698 O O . GLU A 1 83 ? -6.816 -5.163 11.531 1.00 71.50 83 GLU A O 1
ATOM 703 N N . GLN A 1 84 ? -7.019 -7.140 10.505 1.00 78.12 84 GLN A N 1
ATOM 704 C CA . GLN A 1 84 ? -5.647 -7.564 10.786 1.00 78.12 84 GLN A CA 1
ATOM 705 C C . GLN A 1 84 ? -4.663 -6.908 9.813 1.00 78.12 84 GLN A C 1
ATOM 707 O O . GLN A 1 84 ? -4.972 -6.721 8.635 1.00 78.12 84 GLN A O 1
ATOM 712 N N . MET A 1 85 ? -3.457 -6.604 10.300 1.00 88.12 85 MET A N 1
ATOM 713 C CA . MET A 1 85 ? -2.347 -6.154 9.456 1.00 88.12 85 MET A CA 1
ATOM 714 C C . MET A 1 85 ? -2.088 -7.183 8.353 1.00 88.12 85 MET A C 1
ATOM 716 O O . MET A 1 85 ? -1.944 -8.376 8.629 1.00 88.12 85 MET A O 1
ATOM 720 N N . LYS A 1 86 ? -2.008 -6.727 7.104 1.00 89.50 86 LYS A N 1
ATOM 721 C CA . LYS A 1 86 ? -1.734 -7.602 5.961 1.00 89.50 86 LYS A CA 1
ATOM 722 C C . LYS A 1 86 ? -0.246 -7.581 5.658 1.00 89.50 86 LYS A C 1
ATOM 724 O O . LYS A 1 86 ? 0.327 -6.512 5.472 1.00 89.50 86 LYS A O 1
ATOM 729 N N . ILE A 1 87 ? 0.369 -8.755 5.594 1.00 91.75 87 ILE A N 1
ATOM 730 C CA . ILE A 1 87 ? 1.795 -8.887 5.294 1.00 91.75 87 ILE A CA 1
ATOM 731 C C . ILE A 1 87 ? 1.966 -9.045 3.782 1.00 91.75 87 ILE A C 1
ATOM 733 O O . ILE A 1 87 ? 1.402 -9.957 3.178 1.00 91.75 87 ILE A O 1
ATOM 737 N N . PHE A 1 88 ? 2.743 -8.152 3.180 1.00 91.69 88 PHE A N 1
ATOM 738 C CA . PHE A 1 88 ? 3.188 -8.215 1.794 1.00 91.69 88 PHE A CA 1
ATOM 739 C C . PHE A 1 88 ? 4.642 -8.674 1.745 1.00 91.69 88 PHE A C 1
ATOM 741 O O . PHE A 1 88 ? 5.435 -8.324 2.613 1.00 91.69 88 PHE A O 1
ATOM 748 N N . ASN A 1 89 ? 4.981 -9.473 0.737 1.00 92.12 89 ASN A N 1
ATOM 749 C CA . ASN A 1 89 ? 6.351 -9.905 0.501 1.00 92.12 89 ASN A CA 1
ATOM 750 C C . ASN A 1 89 ? 6.933 -9.110 -0.667 1.00 92.12 89 ASN A C 1
ATOM 752 O O . ASN A 1 89 ? 6.448 -9.235 -1.792 1.00 92.12 89 ASN A O 1
ATOM 756 N N . ASP A 1 90 ? 7.950 -8.311 -0.383 1.00 91.00 90 ASP A N 1
ATOM 757 C CA . ASP A 1 90 ? 8.686 -7.502 -1.341 1.00 91.00 90 ASP A CA 1
ATOM 758 C C . ASP A 1 90 ? 10.155 -7.967 -1.398 1.00 91.00 90 ASP A C 1
ATOM 760 O O . ASP A 1 90 ? 10.773 -8.172 -0.353 1.00 91.00 90 ASP A O 1
ATOM 764 N N . PRO A 1 91 ? 10.752 -8.164 -2.586 1.00 87.19 91 PRO A N 1
ATOM 765 C CA . PRO A 1 91 ? 12.138 -8.618 -2.705 1.00 87.19 91 PRO A CA 1
ATOM 766 C C . PRO A 1 91 ? 13.193 -7.629 -2.182 1.00 87.19 91 PRO A C 1
ATOM 768 O O . PRO A 1 91 ? 14.322 -8.059 -1.950 1.00 87.19 91 PRO A O 1
ATOM 771 N N . ILE A 1 92 ? 12.873 -6.340 -2.007 1.00 90.00 92 ILE A N 1
ATOM 772 C CA . ILE A 1 92 ? 13.819 -5.322 -1.514 1.00 90.00 92 ILE A CA 1
ATOM 773 C C . ILE A 1 92 ? 13.679 -5.154 0.002 1.00 90.00 92 ILE A C 1
ATOM 775 O O . ILE A 1 92 ? 14.675 -5.167 0.725 1.00 90.00 92 ILE A O 1
ATOM 779 N N . HIS A 1 93 ? 12.448 -5.018 0.490 1.00 89.12 93 HIS A N 1
ATOM 780 C CA 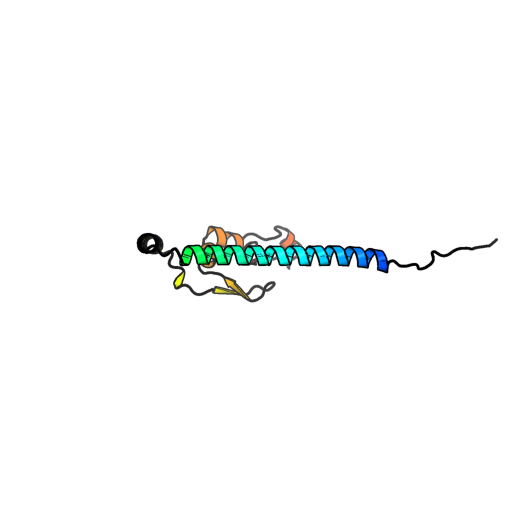. HIS A 1 93 ? 12.152 -4.723 1.894 1.00 89.12 93 HIS A CA 1
ATOM 781 C C . HIS A 1 93 ? 11.775 -5.961 2.728 1.00 89.12 93 HIS A C 1
ATOM 783 O O . HIS A 1 93 ? 11.643 -5.864 3.948 1.00 89.12 93 HIS A O 1
ATOM 789 N N . GLY A 1 94 ? 11.615 -7.132 2.108 1.00 92.12 94 GLY A N 1
ATOM 790 C CA . GLY A 1 94 ? 11.190 -8.363 2.772 1.00 92.12 94 GLY A CA 1
ATOM 791 C C . GLY A 1 94 ? 9.700 -8.343 3.119 1.00 92.12 94 GLY A C 1
ATOM 792 O O . GLY A 1 94 ? 8.846 -8.119 2.265 1.00 92.12 94 GLY A O 1
ATOM 793 N N . HIS A 1 95 ? 9.362 -8.600 4.381 1.00 93.44 95 HIS A N 1
ATOM 794 C CA . HIS A 1 95 ? 7.973 -8.614 4.837 1.00 93.44 95 HIS A CA 1
ATOM 795 C C . HIS A 1 95 ? 7.513 -7.225 5.291 1.00 93.44 95 HIS A C 1
ATOM 797 O O . HIS A 1 95 ? 7.919 -6.740 6.345 1.00 93.44 95 HIS A O 1
ATOM 803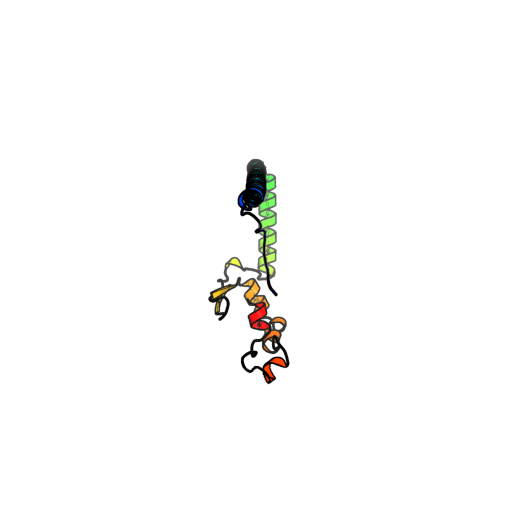 N N . ILE A 1 96 ? 6.606 -6.615 4.528 1.00 93.12 96 ILE A N 1
ATOM 804 C CA . ILE A 1 96 ? 5.996 -5.320 4.840 1.00 93.12 96 ILE A CA 1
ATOM 805 C C . ILE A 1 96 ? 4.613 -5.559 5.454 1.00 93.12 96 ILE A C 1
ATOM 807 O O . ILE A 1 96 ? 3.715 -6.084 4.796 1.00 93.12 96 ILE A O 1
ATOM 811 N N . ALA A 1 97 ? 4.412 -5.161 6.711 1.00 92.62 97 ALA A N 1
ATOM 812 C CA . ALA A 1 97 ? 3.102 -5.205 7.359 1.00 92.62 97 ALA A CA 1
ATOM 813 C C . ALA A 1 97 ? 2.327 -3.905 7.088 1.00 92.62 97 ALA A C 1
ATOM 815 O O . ALA A 1 97 ? 2.710 -2.836 7.559 1.00 92.62 97 ALA A O 1
ATOM 816 N N . LEU A 1 98 ? 1.222 -3.996 6.348 1.00 91.75 98 LEU A N 1
ATOM 817 C CA . LEU A 1 98 ? 0.379 -2.856 5.996 1.00 91.75 98 LEU A CA 1
ATOM 818 C C . LEU A 1 98 ? -0.886 -2.792 6.847 1.00 91.75 98 LEU A C 1
ATOM 820 O O . LEU A 1 98 ? -1.579 -3.792 7.059 1.00 91.75 98 LEU A O 1
ATOM 824 N N . HIS A 1 99 ? -1.218 -1.569 7.266 1.00 90.12 99 HIS A N 1
ATOM 825 C CA . HIS A 1 99 ? -2.466 -1.273 7.955 1.00 90.12 99 HIS A CA 1
ATOM 826 C C . HIS A 1 99 ? -3.671 -1.531 7.034 1.00 90.12 99 HIS A C 1
ATOM 828 O O . HIS A 1 99 ? -3.620 -1.162 5.858 1.00 90.12 99 HIS A O 1
ATOM 834 N N . PRO A 1 100 ? -4.782 -2.085 7.540 1.00 87.62 100 PRO A N 1
ATOM 835 C CA . PRO A 1 100 ? -5.970 -2.381 6.737 1.00 87.62 100 PRO A CA 1
ATOM 836 C C . PRO A 1 100 ? -6.521 -1.204 5.924 1.00 87.62 100 PRO A C 1
ATOM 838 O O . PRO A 1 100 ? -6.969 -1.378 4.793 1.00 87.62 100 PRO A O 1
ATOM 841 N N . LEU A 1 101 ? -6.420 0.019 6.456 1.00 88.44 101 LEU A N 1
ATOM 842 C CA . LEU A 1 101 ? -6.750 1.242 5.713 1.00 88.44 101 LEU A CA 1
ATOM 843 C C . LEU A 1 101 ? -5.932 1.373 4.420 1.00 88.44 101 LEU A C 1
ATOM 845 O O . LEU A 1 101 ? -6.490 1.684 3.371 1.00 88.44 101 LEU A O 1
ATOM 849 N N . LEU A 1 102 ? -4.624 1.114 4.486 1.00 90.06 102 LEU A N 1
ATOM 850 C CA . LEU A 1 102 ? -3.749 1.159 3.316 1.00 90.06 102 LEU A CA 1
ATOM 851 C C . LEU A 1 102 ? -4.107 0.046 2.338 1.00 90.06 102 LEU A C 1
ATOM 853 O O . LEU A 1 102 ? -4.152 0.292 1.141 1.00 90.06 102 LEU A O 1
ATOM 857 N N . VAL A 1 103 ? -4.442 -1.146 2.837 1.00 90.38 103 VAL A N 1
ATOM 858 C CA . VAL A 1 103 ? -4.903 -2.259 1.994 1.00 90.38 103 VAL A CA 1
ATOM 859 C C . VAL A 1 103 ? -6.160 -1.869 1.215 1.00 90.38 103 VAL A C 1
ATOM 861 O O . VAL A 1 103 ? -6.202 -2.070 0.006 1.00 90.38 103 VAL A O 1
ATOM 864 N N . LYS A 1 104 ? -7.140 -1.223 1.860 1.00 89.62 104 LYS A N 1
ATOM 865 C CA . LYS A 1 104 ? -8.344 -0.720 1.177 1.00 89.62 104 LYS A CA 1
ATOM 866 C C . LYS A 1 104 ? -8.018 0.305 0.093 1.00 89.62 104 LYS A C 1
ATOM 868 O O . LYS A 1 104 ? -8.632 0.268 -0.967 1.00 89.62 104 LYS A O 1
ATOM 873 N N . ILE A 1 105 ? -7.057 1.199 0.337 1.00 91.81 105 ILE A N 1
ATOM 874 C CA . ILE A 1 105 ? -6.592 2.171 -0.667 1.00 91.81 105 ILE A CA 1
ATOM 875 C C . ILE A 1 105 ? -5.894 1.449 -1.827 1.00 91.81 105 ILE A C 1
ATOM 877 O O . ILE A 1 105 ? -6.158 1.752 -2.990 1.00 91.81 105 ILE A O 1
ATOM 881 N N . ILE A 1 106 ? -5.045 0.468 -1.525 1.00 92.81 106 ILE A N 1
ATOM 882 C CA . ILE A 1 106 ? -4.330 -0.339 -2.518 1.00 92.81 106 ILE A CA 1
ATOM 883 C C . ILE A 1 106 ? -5.310 -1.123 -3.393 1.00 92.81 106 ILE A C 1
ATOM 885 O O . ILE A 1 106 ? -5.097 -1.233 -4.598 1.00 92.81 106 ILE A O 1
ATOM 889 N N . ASP A 1 107 ? -6.404 -1.624 -2.821 1.00 91.75 107 ASP A N 1
ATOM 890 C CA . ASP A 1 107 ? -7.437 -2.391 -3.525 1.00 91.75 107 ASP A CA 1
ATOM 891 C C . ASP A 1 107 ? -8.378 -1.519 -4.384 1.00 91.75 107 ASP A C 1
ATOM 893 O O . ASP A 1 107 ? -9.267 -2.037 -5.061 1.00 91.75 107 ASP A O 1
ATOM 897 N N . THR A 1 108 ? -8.166 -0.201 -4.444 1.00 94.75 108 THR A N 1
ATOM 898 C CA . THR A 1 108 ? -8.908 0.675 -5.363 1.00 94.75 108 THR A CA 1
ATOM 899 C C . THR A 1 108 ? -8.417 0.542 -6.813 1.00 94.75 108 THR A C 1
ATOM 901 O O . THR A 1 108 ? -7.214 0.393 -7.058 1.00 94.75 108 THR A O 1
ATOM 904 N N . PRO A 1 109 ? -9.299 0.663 -7.827 1.00 95.06 109 PRO A N 1
ATOM 905 C CA . PRO A 1 109 ? -8.893 0.560 -9.233 1.00 95.06 109 PRO A CA 1
ATOM 906 C C . PRO A 1 109 ? -7.876 1.639 -9.639 1.00 95.06 109 PRO A C 1
ATOM 908 O O . PRO A 1 109 ? -7.032 1.410 -10.506 1.00 95.06 109 PRO A O 1
ATOM 911 N N . GLN A 1 110 ? -7.912 2.805 -8.989 1.00 95.44 110 GLN A N 1
ATOM 912 C CA . GLN A 1 110 ? -6.973 3.899 -9.227 1.00 95.44 110 GLN A CA 1
ATOM 913 C C . GLN A 1 110 ? -5.545 3.500 -8.849 1.00 95.44 110 GLN A C 1
ATOM 915 O O . GLN A 1 110 ? -4.619 3.792 -9.609 1.00 95.44 110 GLN A O 1
ATOM 920 N N . PHE A 1 111 ? -5.376 2.810 -7.718 1.00 95.56 111 PHE A N 1
ATOM 921 C CA . PHE A 1 111 ? -4.076 2.326 -7.265 1.00 95.56 111 PHE A CA 1
ATOM 922 C C . PHE A 1 111 ? -3.643 1.068 -8.030 1.00 95.56 111 PHE A C 1
ATOM 924 O O . PHE A 1 111 ? -2.504 0.975 -8.486 1.00 95.56 111 PHE A O 1
ATOM 931 N N . GLN A 1 112 ? -4.564 0.135 -8.292 1.00 95.44 112 GLN A N 1
ATOM 932 C CA . GLN A 1 112 ? -4.283 -1.072 -9.086 1.00 95.44 112 GLN A CA 1
ATOM 933 C C . GLN A 1 112 ? -3.835 -0.749 -10.523 1.00 95.44 112 GLN A C 1
ATOM 935 O O . GLN A 1 112 ? -3.073 -1.515 -11.118 1.00 95.44 112 GLN A O 1
ATOM 940 N N . ARG A 1 113 ? -4.209 0.418 -11.075 1.00 96.62 113 ARG A N 1
ATOM 941 C CA . ARG A 1 113 ? -3.696 0.915 -12.366 1.00 96.62 113 ARG A CA 1
ATOM 942 C C . ARG A 1 113 ? -2.165 0.945 -12.417 1.00 96.62 113 ARG A C 1
ATOM 944 O O . ARG A 1 113 ? -1.593 0.675 -13.472 1.00 96.62 113 ARG A O 1
ATOM 951 N N . LEU A 1 114 ? -1.502 1.218 -11.290 1.00 95.12 114 LEU A N 1
ATOM 952 C CA . LEU A 1 114 ? -0.041 1.305 -11.200 1.00 95.12 114 LEU A CA 1
ATOM 953 C C . LEU A 1 114 ? 0.667 -0.012 -11.554 1.00 95.12 114 LEU A C 1
ATOM 955 O O . LEU A 1 114 ? 1.839 0.021 -11.921 1.00 95.12 114 LEU A O 1
ATOM 959 N N . ARG A 1 115 ? -0.033 -1.159 -11.525 1.00 94.25 115 ARG A N 1
ATOM 960 C CA . ARG A 1 115 ? 0.521 -2.455 -11.965 1.00 94.25 115 ARG A CA 1
ATOM 961 C C . ARG A 1 115 ? 0.867 -2.493 -13.450 1.00 94.25 115 ARG A C 1
ATOM 963 O O . ARG A 1 115 ? 1.720 -3.271 -13.855 1.00 94.25 115 ARG A O 1
ATOM 970 N N . HIS A 1 116 ? 0.222 -1.653 -14.253 1.00 92.50 116 HIS A N 1
ATOM 971 C CA . HIS A 1 116 ? 0.421 -1.600 -15.701 1.00 92.50 116 HIS A CA 1
ATOM 972 C C . HIS A 1 116 ? 1.406 -0.500 -16.118 1.00 92.50 116 HIS A C 1
ATOM 974 O O . HIS A 1 116 ? 1.718 -0.362 -17.298 1.00 92.50 116 HIS A O 1
ATOM 980 N N . LEU A 1 117 ? 1.900 0.294 -15.163 1.00 93.12 117 LEU A N 1
ATOM 981 C CA . LEU A 1 117 ? 2.845 1.373 -15.420 1.00 93.12 117 LEU A CA 1
ATOM 982 C C . LEU A 1 117 ? 4.255 0.917 -15.060 1.00 93.12 117 LEU A C 1
ATOM 984 O O . LEU A 1 117 ? 4.587 0.757 -13.886 1.00 93.12 117 LEU A O 1
ATOM 988 N N . LYS A 1 118 ? 5.098 0.750 -16.082 1.00 92.50 118 LYS A N 1
ATOM 989 C CA . LYS A 1 118 ? 6.520 0.440 -15.909 1.00 92.50 118 LYS A CA 1
ATOM 990 C C . LYS A 1 118 ? 7.218 1.568 -15.159 1.00 92.50 118 LYS A C 1
ATOM 992 O O . LYS A 1 118 ? 7.055 2.734 -15.516 1.00 92.50 118 LYS A O 1
ATOM 997 N N . GLN A 1 119 ? 8.026 1.227 -14.156 1.00 91.75 119 GLN A N 1
ATOM 998 C CA . GLN A 1 119 ? 8.785 2.215 -13.385 1.00 91.75 119 GLN A CA 1
ATOM 999 C C . GLN A 1 119 ? 9.694 3.045 -14.300 1.00 91.75 119 GLN A C 1
ATOM 1001 O O . GLN A 1 119 ? 9.693 4.275 -14.219 1.00 91.75 119 GLN A O 1
ATOM 1006 N N . LEU A 1 120 ? 10.420 2.358 -15.190 1.00 92.00 120 LEU A N 1
ATOM 1007 C CA . LEU A 1 120 ? 11.423 2.930 -16.095 1.00 92.00 120 LEU A CA 1
ATOM 1008 C C . LEU A 1 120 ? 10.948 3.038 -17.560 1.00 92.00 120 LEU A C 1
ATOM 1010 O O . LEU A 1 120 ? 11.759 3.257 -18.461 1.00 92.00 120 LEU A O 1
ATOM 1014 N N . GLY A 1 121 ? 9.645 2.881 -17.821 1.00 90.44 121 GLY A N 1
ATOM 1015 C CA . GLY A 1 121 ? 9.059 3.038 -19.158 1.00 90.44 121 GLY A CA 1
ATOM 1016 C C . GLY A 1 121 ? 9.695 2.128 -20.218 1.00 90.44 121 GLY A C 1
ATOM 1017 O O . GLY A 1 121 ? 9.739 0.910 -20.057 1.00 90.44 121 GLY A O 1
ATOM 1018 N N . GLY A 1 122 ? 10.198 2.730 -21.301 1.00 87.56 122 GLY A N 1
ATOM 1019 C CA . GLY A 1 122 ? 10.821 2.022 -22.429 1.00 87.56 122 GLY A CA 1
ATOM 1020 C C . GLY A 1 122 ? 12.151 1.335 -22.102 1.00 87.56 122 GLY A C 1
ATOM 1021 O O . GLY A 1 122 ? 12.592 0.482 -22.865 1.00 87.56 122 GLY A O 1
ATOM 1022 N N . THR A 1 123 ? 12.761 1.636 -20.952 1.00 88.88 123 THR A N 1
ATOM 1023 C CA . THR A 1 123 ? 14.018 1.009 -20.503 1.00 88.88 123 THR A CA 1
ATOM 1024 C C . THR A 1 123 ? 13.901 -0.514 -20.392 1.00 88.88 123 THR A C 1
ATOM 1026 O O . THR A 1 123 ? 14.879 -1.218 -20.625 1.00 88.88 123 THR A O 1
ATOM 1029 N N . TYR A 1 124 ? 12.699 -1.039 -20.127 1.00 88.06 124 TYR A N 1
ATOM 1030 C CA . TYR A 1 124 ? 12.416 -2.479 -20.121 1.00 88.06 124 TYR A CA 1
ATOM 1031 C C . TYR A 1 124 ? 12.710 -3.174 -21.467 1.00 88.06 124 TYR A C 1
ATOM 1033 O O . TYR A 1 124 ? 13.047 -4.354 -21.483 1.00 88.06 124 TYR A O 1
ATOM 1041 N N . LEU A 1 125 ? 12.624 -2.452 -22.593 1.00 87.38 125 LEU A N 1
ATOM 1042 C CA . LEU A 1 125 ? 12.912 -3.003 -23.925 1.00 87.38 125 LEU A CA 1
ATOM 1043 C C . LEU A 1 125 ? 14.410 -3.244 -24.154 1.00 87.38 125 LEU A C 1
ATOM 1045 O O . LEU A 1 125 ? 14.775 -4.069 -24.985 1.00 87.38 125 LEU A O 1
ATOM 1049 N N . VAL A 1 126 ? 15.268 -2.522 -23.430 1.00 91.00 126 VAL A N 1
ATOM 1050 C CA . VAL A 1 126 ? 16.733 -2.635 -23.517 1.00 91.00 126 VAL A CA 1
ATOM 1051 C C . VAL A 1 126 ? 17.272 -3.506 -22.384 1.00 91.00 126 VAL A C 1
ATOM 1053 O O . VAL A 1 126 ? 18.169 -4.319 -22.588 1.00 91.00 126 VAL A O 1
ATOM 1056 N N . TYR A 1 127 ? 16.696 -3.366 -21.190 1.00 89.81 127 TYR A N 1
ATOM 1057 C CA . TYR A 1 127 ? 17.081 -4.102 -19.995 1.00 89.81 127 TYR A CA 1
ATOM 1058 C C . TYR A 1 127 ? 15.909 -4.971 -19.525 1.00 89.81 127 TYR A C 1
ATOM 1060 O O . TYR A 1 127 ? 15.022 -4.469 -18.831 1.00 89.81 127 TYR A O 1
ATOM 1068 N N . PRO A 1 128 ? 15.905 -6.284 -19.823 1.00 83.94 128 PRO A N 1
ATOM 1069 C CA . PRO A 1 128 ? 14.785 -7.156 -19.465 1.00 83.94 128 PRO A CA 1
ATOM 1070 C C . PRO A 1 128 ? 14.578 -7.275 -17.945 1.00 83.94 128 PRO A C 1
ATOM 1072 O O . PRO A 1 128 ? 13.468 -7.549 -17.498 1.00 83.94 128 PRO A O 1
ATOM 1075 N N . GLY A 1 129 ? 15.617 -7.005 -17.140 1.00 85.88 129 GLY A N 1
ATOM 1076 C CA . GLY A 1 129 ? 15.526 -6.933 -15.675 1.00 85.88 129 GLY A CA 1
ATOM 1077 C C . GLY A 1 129 ? 14.806 -5.685 -15.138 1.00 85.88 129 GLY A C 1
ATOM 1078 O O . GLY A 1 129 ? 14.395 -5.659 -13.982 1.00 85.88 129 GLY A O 1
ATOM 1079 N N . ALA A 1 130 ? 14.585 -4.656 -15.962 1.00 87.88 130 ALA A N 1
ATOM 1080 C CA . ALA A 1 130 ? 13.835 -3.453 -15.599 1.00 87.88 130 ALA A CA 1
ATOM 1081 C C . ALA A 1 130 ? 12.311 -3.649 -15.744 1.00 87.88 130 ALA A C 1
ATOM 1083 O O . ALA A 1 130 ? 11.596 -2.768 -16.218 1.00 87.88 130 ALA A O 1
ATOM 1084 N N . SER A 1 131 ? 11.800 -4.823 -15.366 1.00 89.44 131 SER A N 1
ATOM 1085 C CA . SER A 1 131 ? 10.389 -5.197 -15.528 1.00 89.44 131 SER A CA 1
ATOM 1086 C C . SER A 1 131 ? 9.464 -4.644 -14.444 1.00 89.44 131 SER A C 1
ATOM 1088 O O . SER A 1 131 ? 8.244 -4.796 -14.575 1.00 89.44 131 SER A O 1
ATOM 1090 N N . HIS A 1 132 ? 10.039 -4.026 -13.408 1.00 91.44 132 HIS A N 1
ATOM 1091 C CA . HIS A 1 132 ? 9.337 -3.541 -12.229 1.00 91.44 132 HIS A CA 1
ATOM 1092 C C . HIS A 1 132 ? 8.351 -2.409 -12.557 1.00 91.44 132 HIS A C 1
ATOM 1094 O O . HIS A 1 132 ? 8.569 -1.568 -13.441 1.00 91.44 132 HIS A O 1
ATOM 1100 N N . ASN A 1 133 ? 7.226 -2.412 -11.856 1.00 93.06 133 ASN A N 1
ATOM 1101 C CA . ASN A 1 133 ? 6.119 -1.487 -12.039 1.00 93.06 133 ASN A CA 1
ATOM 1102 C C . ASN A 1 133 ? 6.069 -0.455 -10.906 1.00 93.06 133 ASN A C 1
ATOM 1104 O O . ASN A 1 13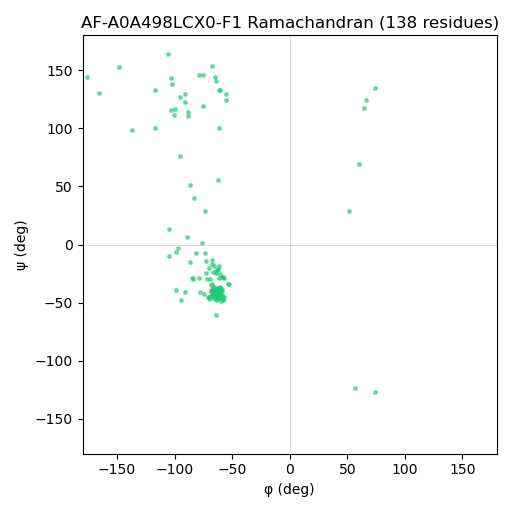3 ? 6.627 -0.635 -9.825 1.00 93.06 133 ASN A O 1
ATOM 1108 N N . ARG A 1 134 ? 5.324 0.628 -11.138 1.00 94.62 134 ARG A N 1
ATOM 1109 C CA . ARG A 1 134 ? 5.075 1.683 -10.143 1.00 94.62 134 ARG A CA 1
ATOM 1110 C C . ARG A 1 134 ? 4.322 1.168 -8.913 1.00 94.62 134 ARG A C 1
ATOM 1112 O O . ARG A 1 134 ? 4.369 1.816 -7.876 1.00 94.62 134 ARG A O 1
ATOM 1119 N N . PHE A 1 135 ? 3.625 0.036 -9.030 1.00 94.62 135 PHE A N 1
ATOM 1120 C CA . PHE A 1 135 ? 2.866 -0.576 -7.941 1.00 94.62 135 PHE A CA 1
ATOM 1121 C C . PHE A 1 135 ? 3.759 -1.025 -6.781 1.00 94.62 135 PHE A C 1
ATOM 1123 O O . PHE A 1 135 ? 3.585 -0.511 -5.681 1.00 94.62 135 PHE A O 1
ATOM 1130 N N . GLU A 1 136 ? 4.716 -1.936 -7.009 1.00 92.25 136 GLU A N 1
ATOM 1131 C CA . GLU A 1 136 ? 5.609 -2.397 -5.934 1.00 92.25 136 GLU A CA 1
ATOM 1132 C C . GLU A 1 136 ? 6.438 -1.248 -5.349 1.00 92.25 136 GLU A C 1
ATOM 1134 O O . GLU A 1 136 ? 6.560 -1.136 -4.136 1.00 92.25 136 GLU A O 1
ATOM 1139 N N . HIS A 1 137 ? 6.879 -0.314 -6.194 1.00 92.25 137 HIS A N 1
ATOM 1140 C CA . HIS A 1 137 ? 7.605 0.873 -5.753 1.00 92.25 137 HIS A CA 1
ATOM 1141 C C . HIS A 1 137 ? 6.764 1.853 -4.917 1.00 92.25 137 HIS A C 1
ATOM 1143 O O . HIS A 1 137 ? 7.331 2.651 -4.191 1.00 92.25 137 HIS A O 1
ATOM 1149 N N . SER A 1 138 ? 5.432 1.847 -5.041 1.00 93.50 138 SER A N 1
ATOM 1150 C CA . SER A 1 138 ? 4.561 2.683 -4.194 1.00 93.50 138 SER A CA 1
ATOM 1151 C C . SER A 1 138 ? 4.207 2.002 -2.869 1.00 93.50 138 SER A C 1
ATOM 1153 O O . SER A 1 138 ? 3.643 2.647 -1.989 1.00 93.50 138 SER A O 1
ATOM 1155 N N . ILE A 1 139 ? 4.444 0.690 -2.768 1.00 91.44 139 ILE A N 1
ATOM 1156 C CA . ILE A 1 139 ? 4.216 -0.102 -1.555 1.00 91.44 139 ILE A CA 1
ATOM 1157 C C . ILE A 1 139 ? 5.467 -0.139 -0.677 1.00 91.44 139 ILE A C 1
ATOM 1159 O O . ILE A 1 139 ? 5.322 -0.094 0.545 1.00 91.44 139 ILE A O 1
ATOM 1163 N N . GLY A 1 140 ? 6.646 -0.273 -1.294 1.00 89.06 140 GLY A N 1
ATOM 1164 C CA . GLY A 1 140 ? 7.944 -0.129 -0.629 1.00 89.06 140 GLY A CA 1
ATOM 1165 C C . GLY A 1 140 ? 8.239 1.320 -0.282 1.00 89.06 140 GLY A C 1
ATOM 1166 O O . GLY A 1 140 ? 8.689 1.558 0.860 1.00 89.06 140 GLY A O 1
#

Nearest PDB structures (foldseek):
  4zwg-assembly2_D  TM=1.002E+00  e=8.205E-08  Homo sapiens
  7ltt-assembly1_C  TM=9.984E-01  e=1.163E-07  Homo sapiens
  4zwg-assembly3_B  TM=9.989E-01  e=1.247E-07  Homo sapiens
  7lu5-assembly1_B  TM=9.970E-01  e=1.247E-07  Homo sapiens
  5ao1-assembly1_D  TM=9.913E-01  e=1.537E-07  Homo sapiens

Organism: Labeo rohita (NCBI:txid84645)

pLDDT: mean 75.32, std 18.92, range [31.77, 96.62]

Radius of gyration: 30.06 Å; Cα contacts (8 Å, |Δi|>4): 72; chains: 1; bounding box: 94×31×61 Å

Sequence (140 aa):
MVILWWSQPTSTNQNTSENFRETEEMSQSKQTKKTLADHRKSLQDLKKSYEESKEPEKQQIWQIIKDELQVILKKYSLDFSKEQMKIFNDPIHGHIALHPLLVKIIDTPQFQRLRHLKQLGGTYLVYPGASHNRFEHSIG